Protein AF-A0A7W1HXE4-F1 (afdb_monomer)

Solvent-accessible surface area (backbone atoms only — not comparable to full-atom values): 10490 Å² total; per-residue (Å²): 94,75,49,77,47,77,56,90,95,44,79,45,78,46,56,68,75,69,67,84,84,85,70,57,77,72,39,60,90,60,79,52,57,58,53,88,78,57,84,74,42,41,66,43,62,37,73,57,96,91,46,43,24,32,53,94,77,74,22,96,47,74,45,61,49,72,50,70,50,63,86,28,36,41,71,72,86,81,36,70,28,79,82,44,94,56,91,50,49,48,79,77,71,61,82,68,95,75,77,95,81,85,89,75,78,72,79,64,44,46,43,69,79,51,89,80,84,65,100,61,90,77,54,63,81,38,75,37,84,50,71,69,50,51,52,54,39,54,54,45,68,80,49,75,88,71,82,81,78,75,80,79,83,77,77,86,132

Radius of gyration: 22.93 Å; Cα contacts (8 Å, |Δi|>4): 165; chains: 1; bounding box: 53×56×61 Å

Sequence (157 aa):
MIFSVQIKNKTYKIDCDNPIDISIPLNFYGAQPNAYDVEKATSKPCEVESLIGDTRRGGSCNFEQITFIPHCNGTHTESVGHITNERISVHNCLKDPFIFSTLITVEPETANETNETYAISSSENDKVITRKTIEKALQNLENPKSKIQNPKSDGLI

Secondary structure (DSSP, 8-state):
-EEEEEETTEEEEEESSS----PPP--TTS----GGG-PPPEEEE-EETTEES-GGGT-SS--EEEE--HHHHSS----GGGTSSS---HHHH---S---------PPEEGGG-----SSPPPTT-EE--HHHHHHHHHHHH-TTS---PPP-----

Mean predicted aligned error: 8.23 Å

pLDDT: mean 88.56, std 15.7, range [34.06, 97.62]

Foldseek 3Di:
DWDWDDDPPDIDIDDPVDDDDPWDDQDQPDDFFFDPPDDHKHWAFDDDDPATQDVVVVHPHHDTDIDDDQVTTIDHDDDCCVVDPDNDDPVNVDPDPDDDDDDFDFDFDFPCVDPDDDPDDDDRRDTDDDPVRVVVRVVCVVVVPDDDPDPDPPDDD

Structure (mmCIF, N/CA/C/O backbone):
data_AF-A0A7W1HXE4-F1
#
_entry.id   AF-A0A7W1HXE4-F1
#
loop_
_atom_site.group_PDB
_atom_site.id
_atom_site.type_symbol
_atom_site.label_atom_id
_atom_site.label_alt_id
_atom_site.label_comp_id
_atom_site.label_asym_id
_atom_site.label_entity_id
_atom_site.label_seq_id
_atom_site.pdbx_PDB_ins_code
_atom_site.Cartn_x
_atom_site.Cartn_y
_atom_site.Cartn_z
_atom_site.occupancy
_atom_site.B_iso_or_equiv
_atom_site.auth_seq_id
_atom_site.auth_comp_id
_atom_site.auth_asym_id
_atom_site.auth_atom_id
_atom_site.pdbx_PDB_model_num
ATOM 1 N N . MET A 1 1 ? -18.514 0.700 -15.916 1.00 87.25 1 MET A N 1
ATOM 2 C CA . MET A 1 1 ? -19.197 -0.542 -15.566 1.00 87.25 1 MET A CA 1
ATOM 3 C C . MET A 1 1 ? -19.635 -0.426 -14.120 1.00 87.25 1 MET A C 1
ATOM 5 O O . MET A 1 1 ? -18.802 -0.147 -13.267 1.00 87.25 1 MET A O 1
ATOM 9 N N . ILE A 1 2 ? -20.930 -0.593 -13.846 1.00 92.69 2 ILE A N 1
ATOM 10 C CA . ILE A 1 2 ? -21.474 -0.496 -12.485 1.00 92.69 2 ILE A CA 1
ATOM 11 C C . ILE A 1 2 ? -21.917 -1.884 -12.035 1.00 92.69 2 ILE A C 1
ATOM 13 O O . ILE A 1 2 ? -22.723 -2.522 -12.714 1.00 92.69 2 ILE A O 1
ATOM 17 N N . PHE A 1 3 ? -21.442 -2.323 -10.872 1.00 91.81 3 PHE A N 1
ATOM 18 C CA . PHE A 1 3 ? -21.881 -3.565 -10.235 1.00 91.81 3 PHE A CA 1
ATOM 19 C C . PHE A 1 3 ? -22.704 -3.278 -8.987 1.00 91.81 3 PHE A C 1
ATOM 21 O O . PHE A 1 3 ? -22.558 -2.236 -8.351 1.00 91.81 3 PHE A O 1
ATOM 28 N N . SER A 1 4 ? -23.577 -4.216 -8.626 1.00 93.56 4 SER A N 1
ATOM 29 C CA . SER A 1 4 ? -24.279 -4.195 -7.344 1.00 93.56 4 SER A CA 1
ATOM 30 C C . SER A 1 4 ? -23.840 -5.388 -6.510 1.00 93.56 4 SER A C 1
ATOM 32 O O . SER A 1 4 ? -23.875 -6.517 -6.990 1.00 93.56 4 SER A O 1
ATOM 34 N N . VAL A 1 5 ? -23.448 -5.136 -5.266 1.00 91.75 5 VAL A N 1
ATOM 35 C CA . VAL A 1 5 ? -23.123 -6.172 -4.285 1.00 91.75 5 VAL A CA 1
ATOM 36 C C . VAL A 1 5 ? -24.097 -6.076 -3.120 1.00 91.75 5 VAL A C 1
ATOM 38 O O . VAL A 1 5 ? -24.380 -4.988 -2.612 1.00 91.75 5 VAL A O 1
ATOM 41 N N . GLN A 1 6 ? -24.637 -7.215 -2.704 1.00 92.94 6 GLN A N 1
ATOM 42 C CA . GLN A 1 6 ? -25.480 -7.295 -1.522 1.00 92.94 6 GLN A CA 1
ATOM 43 C C . GLN A 1 6 ? -24.639 -7.763 -0.341 1.00 92.94 6 GLN A C 1
ATOM 45 O O . GLN A 1 6 ? -24.017 -8.820 -0.388 1.00 92.94 6 GLN A O 1
ATOM 50 N N . ILE A 1 7 ? -24.634 -6.971 0.726 1.00 88.38 7 ILE A N 1
ATOM 51 C CA . ILE A 1 7 ? -23.938 -7.298 1.967 1.00 88.38 7 ILE A CA 1
ATOM 52 C C . ILE A 1 7 ? -24.949 -7.154 3.093 1.00 88.38 7 ILE A C 1
ATOM 54 O O . ILE A 1 7 ? -25.488 -6.068 3.337 1.00 88.38 7 ILE A O 1
ATOM 58 N N . LYS A 1 8 ? -25.236 -8.272 3.768 1.00 87.94 8 LYS A N 1
ATOM 59 C CA . LYS A 1 8 ? -26.360 -8.388 4.708 1.00 87.94 8 LYS A CA 1
ATOM 60 C C . LYS A 1 8 ? -27.658 -7.911 4.025 1.00 87.94 8 LYS A C 1
ATOM 62 O O . LYS A 1 8 ? -28.012 -8.388 2.949 1.00 87.94 8 LYS A O 1
ATOM 67 N N . ASN A 1 9 ? -28.333 -6.923 4.611 1.00 91.12 9 ASN A N 1
ATOM 68 C CA . ASN A 1 9 ? -29.616 -6.405 4.132 1.00 91.12 9 ASN A CA 1
ATOM 69 C C . ASN A 1 9 ? -29.469 -5.116 3.306 1.00 91.12 9 ASN A C 1
ATOM 71 O O . ASN A 1 9 ? -30.454 -4.410 3.095 1.00 91.12 9 ASN A O 1
ATOM 75 N N . LYS A 1 10 ? -28.251 -4.771 2.864 1.00 89.75 10 LYS A N 1
ATOM 76 C CA . LYS A 1 10 ? -27.979 -3.547 2.104 1.00 89.75 10 LYS A CA 1
ATOM 77 C C . LYS A 1 10 ? -27.351 -3.870 0.753 1.00 89.75 10 LYS A C 1
ATOM 79 O O . LYS A 1 10 ? -26.473 -4.721 0.646 1.00 89.75 10 LYS A O 1
ATOM 84 N N . THR A 1 11 ? -27.816 -3.166 -0.274 1.00 94.00 11 THR A N 1
ATOM 85 C CA . THR A 1 11 ? -27.237 -3.216 -1.620 1.00 94.00 11 THR A CA 1
ATOM 86 C C . THR A 1 11 ? -26.316 -2.019 -1.809 1.00 94.00 11 THR A C 1
ATOM 88 O O . THR A 1 11 ? -26.717 -0.880 -1.563 1.00 94.00 11 THR A O 1
ATOM 91 N N . TYR A 1 12 ? -25.093 -2.281 -2.252 1.00 91.38 12 TYR A N 1
ATOM 92 C CA . TYR A 1 12 ? -24.081 -1.284 -2.573 1.00 91.38 12 TYR A CA 1
ATOM 93 C C . TYR A 1 12 ? -23.858 -1.282 -4.079 1.00 91.38 12 TYR A C 1
ATOM 95 O O . TYR A 1 12 ? -23.758 -2.346 -4.687 1.00 91.38 12 TYR A O 1
ATOM 103 N N . LYS A 1 13 ? -23.778 -0.093 -4.674 1.00 93.12 13 LYS A N 1
ATOM 104 C CA . LYS A 1 13 ? -23.396 0.079 -6.076 1.00 93.12 13 LYS A CA 1
ATOM 105 C C . LYS A 1 13 ? -21.938 0.508 -6.137 1.00 93.12 13 LYS A C 1
ATOM 107 O O . LYS A 1 13 ? -21.546 1.411 -5.405 1.00 93.12 13 LYS A O 1
ATOM 112 N N . ILE A 1 14 ? -21.171 -0.142 -6.998 1.00 91.56 14 ILE A N 1
ATOM 113 C CA . ILE A 1 14 ? -19.750 0.119 -7.213 1.00 91.56 14 ILE A CA 1
ATOM 114 C C . ILE A 1 14 ? -19.605 0.615 -8.646 1.00 91.56 14 ILE A C 1
ATOM 116 O O . ILE A 1 14 ? -19.983 -0.100 -9.575 1.00 91.56 14 ILE A O 1
ATOM 120 N N . ASP A 1 15 ? -19.093 1.832 -8.810 1.00 93.00 15 ASP A N 1
ATOM 121 C CA . ASP A 1 15 ? -18.737 2.388 -10.113 1.00 93.00 15 ASP A CA 1
ATOM 122 C C . ASP A 1 15 ? -17.256 2.113 -10.394 1.00 93.00 15 ASP A C 1
ATOM 124 O O . ASP A 1 15 ? -16.376 2.684 -9.752 1.00 93.00 15 ASP A O 1
ATOM 128 N N . CYS A 1 16 ? -16.985 1.209 -11.334 1.00 90.12 16 CYS A N 1
ATOM 129 C CA . CYS A 1 16 ? -15.624 0.878 -11.747 1.00 90.12 16 CYS A CA 1
ATOM 130 C C . CYS A 1 16 ? -15.078 1.817 -12.832 1.00 90.12 16 CYS A C 1
ATOM 132 O O . CYS A 1 16 ? -13.898 1.702 -13.152 1.00 90.12 16 CYS A O 1
ATOM 134 N N . ASP A 1 17 ? -15.892 2.716 -13.402 1.00 94.44 17 ASP A N 1
ATOM 135 C CA . ASP A 1 17 ? -15.400 3.715 -14.367 1.00 94.44 17 ASP A CA 1
ATOM 136 C C . ASP A 1 17 ? -14.741 4.904 -13.663 1.00 94.44 17 ASP A C 1
ATOM 138 O O . ASP A 1 17 ? -13.885 5.563 -14.246 1.00 94.44 17 ASP A O 1
ATOM 142 N N . ASN A 1 18 ? -15.118 5.165 -12.407 1.00 93.69 18 ASN A N 1
ATOM 143 C CA . ASN A 1 18 ? -14.620 6.291 -11.618 1.00 93.69 18 ASN A CA 1
ATOM 144 C C . ASN A 1 18 ? -14.080 5.835 -10.246 1.00 93.69 18 ASN A C 1
ATOM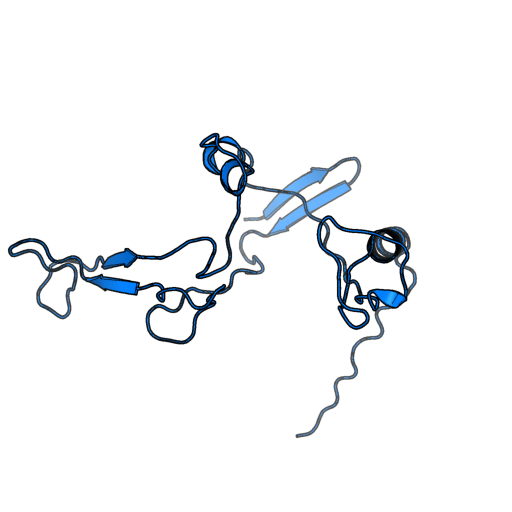 146 O O . ASN A 1 18 ? -14.613 6.247 -9.210 1.00 93.69 18 ASN A O 1
ATOM 150 N N . PRO A 1 19 ? -13.054 4.961 -10.196 1.00 93.06 19 PRO A N 1
ATOM 151 C CA . PRO A 1 19 ? -12.466 4.544 -8.931 1.00 93.06 19 PRO A CA 1
ATOM 152 C C . PRO A 1 19 ? -11.695 5.696 -8.272 1.00 93.06 19 PRO A C 1
ATOM 154 O O . PRO A 1 19 ? -11.129 6.556 -8.946 1.00 93.06 19 PRO A O 1
ATOM 157 N N . ILE A 1 20 ? -11.623 5.675 -6.941 1.00 94.00 20 ILE A N 1
ATOM 158 C CA . ILE A 1 20 ? -10.696 6.527 -6.191 1.00 94.00 20 ILE A CA 1
ATOM 159 C C . ILE A 1 20 ? -9.385 5.757 -6.050 1.00 94.00 20 ILE A C 1
ATOM 161 O O . ILE A 1 20 ? -9.341 4.733 -5.368 1.00 94.00 20 ILE A O 1
ATOM 165 N N . ASP A 1 21 ? -8.329 6.250 -6.693 1.00 94.38 21 ASP A N 1
ATOM 166 C CA . ASP A 1 21 ? -6.984 5.711 -6.520 1.00 94.38 21 ASP A CA 1
ATOM 167 C C . ASP A 1 21 ? -6.413 6.159 -5.168 1.00 94.38 21 ASP A C 1
ATOM 169 O O . ASP A 1 21 ? -6.340 7.352 -4.869 1.00 94.38 21 ASP A O 1
ATOM 173 N N . ILE A 1 22 ? -6.043 5.184 -4.340 1.00 94.88 22 ILE A N 1
ATOM 174 C CA . ILE A 1 22 ? -5.417 5.388 -3.025 1.00 94.88 22 ILE A CA 1
ATOM 175 C C . ILE A 1 22 ? -3.956 4.922 -3.002 1.00 94.88 22 ILE A C 1
ATOM 177 O O . ILE A 1 22 ? -3.344 4.846 -1.934 1.00 94.88 22 ILE A O 1
ATOM 181 N N . SER A 1 23 ? -3.401 4.556 -4.157 1.00 95.00 23 SER A N 1
ATOM 182 C CA . SER A 1 23 ? -2.010 4.141 -4.275 1.00 95.00 23 SER A CA 1
ATOM 183 C C . SER A 1 23 ? -1.073 5.347 -4.338 1.00 95.00 23 SER A C 1
ATOM 185 O O . SER A 1 23 ? -1.400 6.400 -4.885 1.00 95.00 23 SER A O 1
ATOM 187 N N . ILE A 1 24 ? 0.123 5.195 -3.769 1.00 93.38 24 ILE A N 1
ATOM 188 C CA . ILE A 1 24 ? 1.212 6.149 -3.976 1.00 93.38 24 ILE A CA 1
ATOM 189 C C . ILE A 1 24 ? 1.995 5.681 -5.210 1.00 93.38 24 ILE A C 1
ATOM 191 O O . ILE A 1 24 ? 2.558 4.581 -5.172 1.00 93.38 24 ILE A O 1
ATOM 195 N N . PRO A 1 25 ? 2.061 6.474 -6.297 1.00 92.06 25 PRO A N 1
ATOM 196 C CA . PRO A 1 25 ? 2.740 6.057 -7.516 1.00 92.06 25 PRO A CA 1
ATOM 197 C C . PRO A 1 25 ? 4.250 5.930 -7.294 1.00 92.06 25 PRO A C 1
ATOM 199 O O . PRO A 1 25 ? 4.891 6.794 -6.689 1.00 92.06 25 PRO A O 1
ATOM 202 N N . LEU A 1 26 ? 4.837 4.863 -7.838 1.00 93.12 26 LEU A N 1
ATOM 203 C CA . LEU A 1 26 ? 6.275 4.632 -7.772 1.00 93.12 26 LEU A CA 1
ATOM 204 C C . LEU A 1 26 ? 7.001 5.456 -8.841 1.00 93.12 26 LEU A C 1
ATOM 206 O O . LEU A 1 26 ? 7.027 5.094 -10.016 1.00 93.12 26 LEU A O 1
ATOM 210 N N . ASN A 1 27 ? 7.604 6.573 -8.436 1.00 94.75 27 ASN A N 1
ATOM 211 C CA . ASN A 1 27 ? 8.380 7.423 -9.336 1.00 94.75 27 ASN A CA 1
ATOM 212 C C . ASN A 1 27 ? 9.867 7.024 -9.347 1.00 94.75 27 ASN A C 1
ATOM 214 O O . ASN A 1 27 ? 10.662 7.492 -8.528 1.00 94.75 27 ASN A O 1
ATOM 218 N N . PHE A 1 28 ? 10.254 6.197 -10.321 1.00 95.44 28 PHE A N 1
ATOM 219 C CA . PHE A 1 28 ? 11.633 5.718 -10.493 1.00 95.44 28 PHE A CA 1
ATOM 220 C C . PHE A 1 28 ? 12.665 6.827 -10.763 1.00 95.44 28 PHE A C 1
ATOM 222 O O . PHE A 1 28 ? 13.855 6.618 -10.535 1.00 95.44 28 PHE A O 1
ATOM 229 N N . TYR A 1 29 ? 12.229 8.007 -11.218 1.00 93.38 29 TYR A N 1
ATOM 230 C CA . TYR A 1 29 ? 13.105 9.124 -11.594 1.00 93.38 29 TYR A CA 1
ATOM 231 C C . TYR A 1 29 ? 12.998 10.324 -10.646 1.00 93.38 29 TYR A C 1
ATOM 233 O O . TYR A 1 29 ? 13.527 11.395 -10.939 1.00 93.38 29 TYR A O 1
ATOM 241 N N . GLY A 1 30 ? 12.316 10.170 -9.509 1.00 93.69 30 GLY A N 1
ATOM 242 C CA . GLY A 1 30 ? 12.072 11.270 -8.585 1.00 93.69 30 GLY A CA 1
ATOM 243 C C . GLY A 1 30 ? 11.970 10.840 -7.128 1.00 93.69 30 GLY A C 1
ATOM 244 O O . GLY A 1 30 ? 12.620 9.894 -6.673 1.00 93.69 30 GLY A O 1
ATOM 245 N N . ALA A 1 31 ? 11.183 11.606 -6.374 1.00 93.75 31 ALA A N 1
ATOM 246 C CA . ALA A 1 31 ? 10.840 11.264 -5.003 1.00 93.75 31 ALA A CA 1
ATOM 247 C C . ALA A 1 31 ? 9.899 10.054 -4.996 1.00 93.75 31 ALA A C 1
ATOM 249 O O . ALA A 1 31 ? 8.935 10.007 -5.756 1.00 93.75 31 ALA A O 1
ATOM 250 N N . GLN A 1 32 ? 10.187 9.096 -4.125 1.00 94.56 32 GLN A N 1
ATOM 251 C CA . GLN A 1 32 ? 9.406 7.879 -3.938 1.00 94.56 32 GLN A CA 1
ATOM 252 C C . GLN A 1 32 ? 9.387 7.530 -2.445 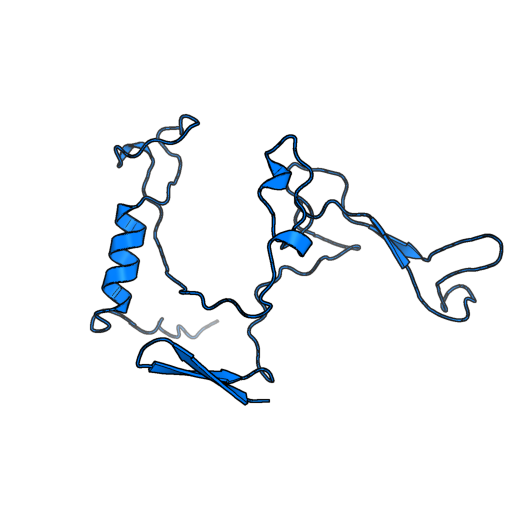1.00 94.56 32 GLN A C 1
ATOM 254 O O . GLN A 1 32 ? 10.337 7.902 -1.743 1.00 94.56 32 GLN A O 1
ATOM 259 N N . PRO A 1 33 ? 8.345 6.835 -1.953 1.00 93.94 33 PRO A N 1
ATOM 260 C CA . PRO A 1 33 ? 8.357 6.275 -0.610 1.00 93.94 33 PRO A CA 1
ATOM 261 C C . PRO A 1 33 ? 9.599 5.417 -0.398 1.00 93.94 33 PRO A C 1
ATOM 263 O O . PRO A 1 33 ? 1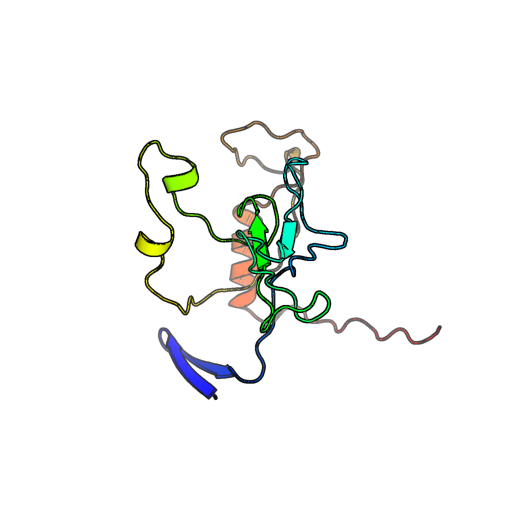0.042 4.697 -1.296 1.00 93.94 33 PRO A O 1
ATOM 266 N N . ASN A 1 34 ? 10.181 5.529 0.786 1.00 94.12 34 ASN A N 1
ATOM 267 C CA . ASN A 1 34 ? 11.317 4.718 1.169 1.00 94.12 34 ASN A CA 1
ATOM 268 C C . ASN A 1 34 ? 11.274 4.486 2.675 1.00 94.12 34 ASN A C 1
ATOM 270 O O . ASN A 1 34 ? 11.682 5.340 3.460 1.00 94.12 34 ASN A O 1
ATOM 274 N N . ALA A 1 35 ? 10.727 3.342 3.074 1.00 93.25 35 ALA A N 1
ATOM 275 C CA . ALA A 1 35 ? 10.863 2.892 4.447 1.00 93.25 35 ALA A CA 1
ATOM 276 C C . ALA A 1 35 ? 12.298 2.399 4.685 1.00 93.25 35 ALA A C 1
ATOM 278 O O . ALA A 1 35 ? 12.831 1.622 3.893 1.00 93.25 35 ALA A O 1
ATOM 279 N N . TYR A 1 36 ? 12.880 2.809 5.814 1.00 93.62 36 TYR A N 1
ATOM 280 C CA . TYR A 1 36 ? 14.206 2.384 6.283 1.00 93.62 36 TYR A CA 1
ATOM 281 C C . TYR A 1 36 ? 15.398 2.836 5.428 1.00 93.62 36 TYR A C 1
ATOM 283 O O . TYR A 1 36 ? 16.473 2.254 5.554 1.00 93.62 36 TYR A O 1
ATOM 291 N N . ASP A 1 37 ? 15.223 3.854 4.579 1.00 94.19 37 ASP A N 1
ATOM 292 C CA . ASP A 1 37 ? 16.297 4.427 3.754 1.00 94.19 37 ASP A CA 1
ATOM 293 C C . ASP A 1 37 ? 17.072 3.372 2.933 1.00 94.19 37 ASP A C 1
ATOM 295 O O . ASP A 1 37 ? 18.290 3.451 2.758 1.00 94.19 37 ASP A O 1
ATOM 299 N N . VAL A 1 38 ? 16.359 2.365 2.416 1.00 95.00 38 VAL A N 1
ATOM 300 C CA . VAL A 1 38 ? 16.931 1.319 1.553 1.00 95.00 38 VAL A CA 1
ATOM 301 C C . VAL A 1 38 ? 17.299 1.872 0.172 1.00 95.00 38 VAL A C 1
ATOM 303 O O . VAL A 1 38 ? 17.033 3.032 -0.157 1.00 95.00 38 VAL A O 1
ATOM 306 N N . GLU A 1 39 ? 17.882 1.039 -0.693 1.00 94.75 39 GLU A N 1
ATOM 307 C CA . GLU A 1 39 ? 18.068 1.423 -2.092 1.00 94.75 39 GLU A CA 1
ATOM 308 C C . GLU A 1 39 ? 16.729 1.801 -2.747 1.00 94.75 39 GLU A C 1
ATOM 310 O O . GLU A 1 39 ? 15.695 1.152 -2.564 1.00 94.75 39 GLU A O 1
ATOM 315 N N . LYS A 1 40 ? 16.747 2.890 -3.521 1.00 95.75 40 LYS A N 1
ATOM 316 C CA . LYS A 1 40 ? 15.572 3.350 -4.264 1.00 95.75 40 LYS A CA 1
ATOM 317 C C . LYS A 1 40 ? 15.159 2.309 -5.299 1.00 95.75 40 LYS A C 1
ATOM 319 O O . LYS A 1 40 ? 16.015 1.691 -5.932 1.00 95.75 40 LYS A O 1
ATOM 324 N N . ALA A 1 41 ? 13.858 2.200 -5.550 1.00 97.00 41 ALA A N 1
ATOM 325 C CA . ALA A 1 41 ? 13.378 1.454 -6.697 1.00 97.00 41 ALA A CA 1
ATOM 326 C C . ALA A 1 41 ? 13.939 2.058 -7.987 1.00 97.00 41 ALA A C 1
ATOM 328 O O . ALA A 1 41 ? 13.984 3.284 -8.147 1.00 97.00 41 ALA A O 1
ATOM 329 N N . THR A 1 42 ? 14.331 1.192 -8.916 1.00 97.00 42 THR A N 1
ATOM 330 C CA . THR A 1 42 ? 14.910 1.580 -10.204 1.00 97.00 42 THR A CA 1
ATOM 331 C C . THR A 1 42 ? 14.157 0.944 -11.357 1.00 97.00 42 THR A C 1
ATOM 333 O O . THR A 1 42 ? 13.629 -0.160 -11.230 1.00 97.00 42 THR A O 1
ATOM 336 N N . SER A 1 43 ? 14.157 1.649 -12.486 1.00 96.94 43 SER A N 1
ATOM 337 C CA . SER A 1 43 ? 13.709 1.137 -13.773 1.00 96.94 43 SER A CA 1
ATOM 338 C C . SER A 1 43 ? 14.752 1.493 -14.826 1.00 96.94 43 SER A C 1
ATOM 340 O O . SER A 1 43 ? 15.181 2.649 -14.919 1.00 96.94 43 SER A O 1
ATOM 342 N N . LYS A 1 44 ? 15.238 0.488 -15.553 1.00 96.44 44 LYS A N 1
ATOM 343 C CA . LYS A 1 44 ? 16.285 0.638 -16.574 1.00 96.44 44 LYS A CA 1
ATOM 344 C C . LYS A 1 44 ? 15.918 -0.178 -17.807 1.00 96.44 44 LYS A C 1
ATOM 346 O O . LYS A 1 44 ? 15.434 -1.293 -17.626 1.00 96.44 44 LYS A O 1
ATOM 351 N N . PRO A 1 45 ? 16.186 0.302 -19.033 1.00 97.00 45 PRO A N 1
ATOM 352 C CA . PRO A 1 45 ? 16.024 -0.510 -20.233 1.00 97.00 45 PRO A CA 1
ATOM 353 C C . PRO A 1 45 ? 16.687 -1.877 -20.082 1.00 97.00 45 PRO A C 1
ATOM 355 O O . PRO A 1 45 ? 17.806 -1.974 -19.577 1.00 97.00 45 PRO A O 1
ATOM 358 N N . CYS A 1 46 ? 15.993 -2.932 -20.499 1.00 96.69 46 CYS A N 1
ATOM 359 C CA . CYS A 1 46 ? 16.590 -4.260 -20.529 1.00 96.69 46 CYS A CA 1
ATOM 360 C C . CYS A 1 46 ? 17.664 -4.307 -21.626 1.00 96.69 46 CYS A C 1
ATOM 362 O O . CYS A 1 46 ? 17.400 -3.938 -22.771 1.00 96.69 46 CYS A O 1
ATOM 364 N N . GLU A 1 47 ? 18.870 -4.750 -21.277 1.00 95.19 47 GLU A N 1
ATOM 365 C CA . GLU A 1 47 ? 20.002 -4.861 -22.200 1.00 95.19 47 GLU A CA 1
ATOM 366 C C . GLU A 1 47 ? 20.568 -6.280 -22.125 1.00 95.19 47 GLU A C 1
ATOM 368 O O . GLU A 1 47 ? 21.061 -6.706 -21.079 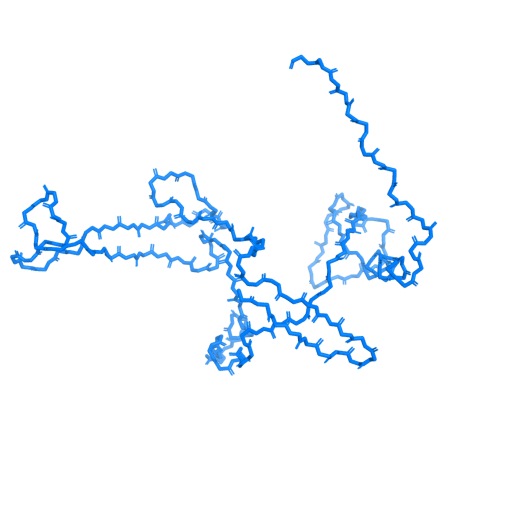1.00 95.19 47 GLU A O 1
ATOM 373 N N . VAL A 1 48 ? 20.463 -7.027 -23.226 1.00 92.81 48 VAL A N 1
ATOM 374 C CA . VAL A 1 48 ? 20.963 -8.405 -23.339 1.00 92.81 48 VAL A CA 1
ATOM 375 C C . VAL A 1 48 ? 21.622 -8.563 -24.703 1.00 92.81 48 VAL A C 1
ATOM 377 O O . VAL A 1 48 ? 20.948 -8.508 -25.726 1.00 92.81 48 VAL A O 1
ATOM 380 N N . GLU A 1 49 ? 22.938 -8.771 -24.725 1.00 91.81 49 GLU A N 1
ATOM 381 C CA . GLU A 1 49 ? 23.728 -8.867 -25.961 1.00 91.81 49 GLU A CA 1
ATOM 382 C C . GLU A 1 49 ? 23.481 -7.670 -26.903 1.00 91.81 49 GLU A C 1
ATOM 384 O O . GLU A 1 49 ? 23.823 -6.540 -26.564 1.00 91.81 49 GLU A O 1
ATOM 389 N N . SER A 1 50 ? 22.898 -7.899 -28.084 1.00 91.06 50 SER A N 1
ATOM 390 C CA . SER A 1 50 ? 22.553 -6.853 -29.055 1.00 91.06 50 SER A CA 1
ATOM 391 C C . SER A 1 50 ? 21.153 -6.265 -28.863 1.00 91.06 50 SER A C 1
ATOM 393 O O . SER A 1 50 ? 20.759 -5.364 -29.604 1.00 91.06 50 SER A O 1
ATOM 395 N N . LEU A 1 51 ? 20.364 -6.798 -27.932 1.00 93.56 51 LEU A N 1
ATOM 396 C CA . LEU A 1 51 ? 19.015 -6.332 -27.657 1.00 93.56 51 LEU A CA 1
ATOM 397 C C . LEU A 1 51 ? 19.055 -5.146 -26.685 1.00 93.56 51 LEU A C 1
ATOM 399 O O . LEU A 1 51 ? 19.652 -5.228 -25.612 1.00 93.56 51 LEU A O 1
ATOM 403 N N . ILE A 1 52 ? 18.359 -4.067 -27.053 1.00 96.62 52 ILE A N 1
ATOM 404 C CA . ILE A 1 52 ? 18.135 -2.888 -26.210 1.00 96.62 52 ILE A CA 1
ATOM 405 C C . ILE A 1 52 ? 16.628 -2.642 -26.133 1.00 96.62 52 ILE A C 1
ATOM 407 O O . ILE A 1 52 ? 15.994 -2.342 -27.145 1.00 96.62 52 ILE A O 1
ATOM 411 N N . GLY A 1 53 ? 16.053 -2.740 -24.937 1.00 97.44 53 GLY A N 1
ATOM 412 C CA . GLY A 1 53 ? 14.639 -2.479 -24.650 1.00 97.44 53 GLY A CA 1
ATOM 413 C C . GLY A 1 53 ? 14.284 -0.991 -24.594 1.00 97.44 53 GLY A C 1
ATOM 414 O O . GLY A 1 53 ? 13.580 -0.565 -23.682 1.00 97.44 53 GLY A O 1
ATOM 415 N N . ASP A 1 54 ? 14.801 -0.189 -25.527 1.00 97.62 54 ASP A N 1
ATOM 416 C CA . ASP A 1 54 ? 14.521 1.245 -25.622 1.00 97.62 54 ASP A CA 1
ATOM 417 C C . ASP A 1 54 ? 14.537 1.720 -27.082 1.00 97.62 54 ASP A C 1
ATOM 419 O O . ASP A 1 54 ? 15.584 1.772 -27.738 1.00 97.62 54 ASP A O 1
ATOM 423 N N . THR A 1 55 ? 13.377 2.133 -27.589 1.00 97.62 55 THR A N 1
ATOM 424 C CA . THR A 1 55 ? 13.207 2.629 -28.962 1.00 97.62 55 THR A CA 1
ATOM 425 C C . THR A 1 55 ? 13.996 3.904 -29.228 1.00 97.62 55 THR A C 1
ATOM 427 O O . THR A 1 55 ? 14.403 4.160 -30.359 1.00 97.62 55 THR A O 1
ATOM 430 N N . ARG A 1 56 ? 14.272 4.703 -28.192 1.00 96.69 56 ARG A N 1
ATOM 431 C CA . ARG A 1 56 ? 15.086 5.926 -28.297 1.00 96.69 56 ARG A CA 1
ATOM 432 C C . ARG A 1 56 ? 16.567 5.601 -28.508 1.00 96.69 56 ARG A C 1
ATOM 434 O O . ARG A 1 56 ? 17.327 6.469 -28.922 1.00 96.69 56 ARG A O 1
ATOM 441 N N . ARG A 1 57 ? 16.971 4.356 -28.236 1.00 95.88 57 ARG A N 1
ATOM 442 C CA . ARG A 1 57 ? 18.337 3.833 -28.395 1.00 95.88 57 ARG A CA 1
ATOM 443 C C . ARG A 1 57 ? 18.456 2.820 -29.542 1.00 95.88 57 ARG A C 1
ATOM 445 O O . ARG A 1 57 ? 19.463 2.127 -29.629 1.00 95.88 57 ARG A O 1
ATOM 452 N N . GLY A 1 58 ? 17.453 2.743 -30.422 1.00 93.81 58 GLY A N 1
ATOM 453 C CA . GLY A 1 58 ? 17.451 1.852 -31.590 1.00 93.81 58 GLY A CA 1
ATOM 454 C C . GLY A 1 58 ? 16.806 0.480 -31.365 1.00 93.81 58 GLY A C 1
ATOM 455 O O . GLY A 1 58 ? 16.843 -0.355 -32.265 1.00 93.81 58 GLY A O 1
ATOM 456 N N . GLY A 1 59 ? 16.200 0.241 -30.199 1.00 95.44 59 GLY A N 1
ATOM 457 C CA . GLY A 1 59 ? 15.394 -0.951 -29.940 1.00 95.44 59 GLY A CA 1
ATOM 458 C C . GLY A 1 59 ? 14.094 -0.987 -30.748 1.00 95.44 59 GLY A C 1
ATOM 459 O O . GLY A 1 59 ? 13.557 0.049 -31.138 1.00 95.44 59 GLY A O 1
ATOM 460 N N . SER A 1 60 ? 13.537 -2.180 -30.965 1.00 95.38 60 SER A N 1
ATOM 461 C CA . SER A 1 60 ? 12.239 -2.347 -31.640 1.00 95.38 60 SER A CA 1
ATOM 462 C C . SER A 1 60 ? 11.031 -2.128 -30.720 1.00 95.38 60 SER A C 1
ATOM 464 O O . SER A 1 60 ? 9.916 -1.955 -31.207 1.00 95.38 60 SER A O 1
ATOM 466 N N . CYS A 1 61 ? 11.224 -2.167 -29.398 1.00 96.50 61 CYS A N 1
ATOM 467 C CA . CYS A 1 61 ? 10.189 -1.937 -28.388 1.00 96.50 61 CYS A CA 1
ATOM 468 C C . CYS A 1 61 ? 10.797 -1.453 -27.058 1.00 96.50 61 CYS A C 1
ATOM 470 O O . CYS A 1 61 ? 12.003 -1.559 -26.844 1.00 96.50 61 CYS A O 1
ATOM 472 N N . ASN A 1 62 ? 9.951 -0.911 -26.176 1.00 97.50 62 ASN A N 1
ATOM 473 C CA . ASN A 1 62 ? 10.342 -0.423 -24.852 1.00 97.50 62 ASN A CA 1
ATOM 474 C C . ASN A 1 62 ? 9.985 -1.454 -23.786 1.00 97.50 62 ASN A C 1
ATOM 476 O O . ASN A 1 62 ? 8.823 -1.847 -23.682 1.00 97.50 62 ASN A O 1
ATOM 480 N N . PHE A 1 63 ? 10.965 -1.866 -22.992 1.00 96.62 63 PHE A N 1
ATOM 481 C CA . PHE A 1 63 ? 10.745 -2.686 -21.807 1.00 96.62 63 PHE A CA 1
ATOM 482 C C . PHE A 1 63 ? 11.929 -2.563 -20.856 1.00 96.62 63 PHE A C 1
ATOM 484 O O . PHE A 1 63 ? 13.094 -2.527 -21.259 1.00 96.62 63 PHE A O 1
ATOM 491 N N . GLU A 1 64 ? 11.610 -2.493 -19.572 1.00 96.44 64 GLU A N 1
ATOM 492 C CA . GLU A 1 64 ? 12.565 -2.149 -18.531 1.00 96.44 64 GLU A CA 1
ATOM 493 C C . GLU A 1 64 ? 12.663 -3.272 -17.499 1.00 96.44 64 GLU A C 1
ATOM 495 O O . GLU A 1 64 ? 11.691 -3.968 -17.204 1.00 96.44 64 GLU A O 1
ATOM 500 N N . GLN A 1 65 ? 13.856 -3.444 -16.943 1.00 96.38 65 GLN A N 1
ATOM 501 C CA . GLN A 1 65 ? 14.059 -4.178 -15.710 1.00 96.38 65 GLN A CA 1
ATOM 502 C C . GLN A 1 65 ? 13.727 -3.255 -14.539 1.00 96.38 65 GLN A C 1
ATOM 504 O O . GLN A 1 65 ? 14.351 -2.204 -14.372 1.00 96.38 65 GLN A O 1
ATOM 509 N N . ILE A 1 66 ? 12.774 -3.689 -13.715 1.00 96.62 66 ILE A N 1
ATOM 510 C CA . ILE A 1 66 ? 12.399 -3.015 -12.475 1.00 96.62 66 ILE A CA 1
ATOM 511 C C . ILE A 1 66 ? 13.014 -3.767 -11.293 1.00 96.62 66 ILE A C 1
ATOM 513 O O . ILE A 1 66 ? 12.836 -4.979 -11.161 1.00 96.62 66 ILE A O 1
ATOM 517 N N . THR A 1 67 ? 13.689 -3.036 -10.409 1.00 96.44 67 THR A N 1
ATOM 518 C CA . THR A 1 67 ? 14.219 -3.557 -9.140 1.00 96.44 67 THR A CA 1
ATOM 519 C C . THR A 1 67 ? 13.676 -2.713 -8.000 1.00 96.44 67 THR A C 1
ATOM 521 O O . THR A 1 67 ? 13.842 -1.494 -8.012 1.00 96.44 67 THR A O 1
ATOM 524 N N . PHE A 1 68 ? 13.031 -3.344 -7.020 1.00 96.50 68 PHE A N 1
ATOM 525 C CA . PHE A 1 68 ? 12.454 -2.676 -5.853 1.00 96.50 68 PHE A CA 1
ATOM 526 C C . PHE A 1 68 ? 12.232 -3.665 -4.704 1.00 96.50 68 PHE A C 1
ATOM 528 O O . PHE A 1 68 ? 12.180 -4.878 -4.913 1.00 96.50 68 PHE A O 1
ATOM 535 N N . ILE A 1 69 ? 12.072 -3.130 -3.497 1.00 96.00 69 ILE A N 1
ATOM 536 C CA . ILE A 1 69 ? 11.688 -3.853 -2.287 1.00 96.00 69 ILE A CA 1
ATOM 537 C C . ILE A 1 69 ? 10.221 -3.495 -2.001 1.00 96.00 69 ILE A C 1
ATOM 539 O O . ILE A 1 69 ? 9.954 -2.368 -1.576 1.00 96.00 69 ILE A O 1
ATOM 543 N N . PRO A 1 70 ? 9.253 -4.410 -2.221 1.00 93.50 70 PRO A N 1
ATOM 544 C CA . PRO A 1 70 ? 7.823 -4.092 -2.142 1.00 93.50 70 PRO A CA 1
ATOM 545 C C . PRO A 1 70 ? 7.389 -3.412 -0.841 1.00 93.50 70 PRO A C 1
ATOM 547 O O . PRO A 1 70 ? 6.654 -2.432 -0.887 1.00 93.50 70 PRO A O 1
ATOM 550 N N . HIS A 1 71 ? 7.899 -3.884 0.299 1.00 94.75 71 HIS A N 1
ATOM 551 C CA . HIS A 1 71 ? 7.613 -3.307 1.615 1.00 94.75 71 HIS A CA 1
ATOM 552 C C . HIS A 1 71 ? 8.113 -1.857 1.744 1.00 94.75 71 HIS A C 1
ATOM 554 O O . HIS A 1 71 ? 7.533 -1.043 2.459 1.00 94.75 71 HIS A O 1
ATOM 560 N N . CYS A 1 72 ? 9.216 -1.511 1.078 1.00 95.44 72 CYS A N 1
ATOM 561 C CA . CYS A 1 72 ? 9.895 -0.243 1.320 1.00 95.44 72 CYS A CA 1
ATOM 562 C C . CYS A 1 72 ? 9.534 0.850 0.319 1.00 95.44 72 CYS A C 1
ATOM 564 O O . CYS A 1 72 ? 9.547 2.021 0.691 1.00 95.44 72 CYS A O 1
ATOM 566 N N . ASN A 1 73 ? 9.250 0.501 -0.939 1.00 94.31 73 ASN A N 1
ATOM 567 C CA . ASN A 1 73 ? 9.215 1.492 -2.016 1.00 94.31 73 ASN A CA 1
ATOM 568 C C . ASN A 1 73 ? 7.814 2.012 -2.389 1.00 94.31 73 ASN A C 1
ATOM 570 O O . ASN A 1 73 ? 7.718 2.890 -3.238 1.00 94.31 73 ASN A O 1
ATOM 574 N N . GLY A 1 74 ? 6.719 1.541 -1.781 1.00 92.69 74 GLY A N 1
ATOM 575 C CA . GLY A 1 74 ? 5.385 2.049 -2.127 1.00 92.69 74 GLY A CA 1
ATOM 576 C C . GLY A 1 74 ? 4.223 1.399 -1.383 1.00 92.69 74 GLY A C 1
ATOM 577 O O . GLY A 1 74 ? 4.414 0.680 -0.402 1.00 92.69 74 GLY A O 1
ATOM 578 N N . THR A 1 75 ? 3.003 1.659 -1.862 1.00 95.06 75 THR A N 1
ATOM 579 C CA . THR A 1 75 ? 1.788 0.986 -1.381 1.00 95.06 75 THR A CA 1
ATOM 580 C C . THR A 1 75 ? 1.873 -0.508 -1.684 1.00 95.06 75 THR A C 1
ATOM 582 O O . THR A 1 75 ? 2.122 -0.900 -2.823 1.00 95.06 75 THR A O 1
ATOM 585 N N . HIS A 1 76 ? 1.656 -1.349 -0.677 1.00 94.69 76 HIS A N 1
ATOM 586 C CA . HIS A 1 76 ? 1.809 -2.794 -0.807 1.00 94.69 76 HIS A CA 1
ATOM 587 C C . HIS A 1 76 ? 0.828 -3.552 0.094 1.00 94.69 76 HIS A C 1
ATOM 589 O O . HIS A 1 76 ? 0.067 -2.976 0.869 1.00 94.69 76 HIS A O 1
ATOM 595 N N . THR A 1 77 ? 0.822 -4.874 -0.048 1.00 94.19 77 THR A N 1
ATOM 596 C CA . THR A 1 77 ? 0.081 -5.806 0.802 1.00 94.19 77 THR A CA 1
ATOM 597 C C . THR A 1 77 ? 1.039 -6.881 1.273 1.00 94.19 77 THR A C 1
ATOM 599 O O . THR A 1 77 ? 1.887 -7.347 0.510 1.00 94.19 77 THR A O 1
ATOM 602 N N . GLU A 1 78 ? 0.882 -7.291 2.522 1.00 94.94 78 GLU A N 1
ATOM 603 C CA . GLU A 1 78 ? 1.707 -8.311 3.147 1.00 94.94 78 GLU A CA 1
ATOM 604 C C . GLU A 1 78 ? 0.906 -9.575 3.426 1.00 94.94 78 GLU A C 1
ATOM 606 O O . GLU A 1 78 ? -0.324 -9.589 3.451 1.00 94.94 78 GLU A O 1
ATOM 611 N N . SER A 1 79 ? 1.633 -10.658 3.662 1.00 95.38 79 SER A N 1
ATOM 612 C CA . SER A 1 79 ? 1.078 -11.871 4.249 1.00 95.38 79 SER A CA 1
ATOM 613 C C . SER A 1 79 ? 1.850 -12.187 5.520 1.00 95.38 79 SER A C 1
ATOM 615 O O . SER A 1 79 ? 2.964 -11.700 5.706 1.00 95.38 79 SER A O 1
ATOM 617 N N . VAL A 1 80 ? 1.302 -13.064 6.361 1.00 95.69 80 VAL A N 1
ATOM 618 C CA . VAL A 1 80 ? 1.966 -13.505 7.599 1.00 95.69 80 VAL A CA 1
ATOM 619 C C . VAL A 1 80 ? 3.367 -14.090 7.355 1.00 95.69 80 VAL A C 1
ATOM 621 O O . VAL A 1 80 ? 4.225 -13.999 8.227 1.00 95.69 80 VAL A O 1
ATOM 624 N N . GLY A 1 81 ? 3.645 -14.571 6.135 1.00 96.31 81 GLY A N 1
ATOM 625 C CA . GLY A 1 81 ? 4.980 -14.987 5.702 1.00 96.31 81 GLY A CA 1
ATOM 626 C C . GLY A 1 81 ? 6.066 -13.913 5.841 1.00 96.31 81 GLY A C 1
ATOM 627 O O . GLY A 1 81 ? 7.244 -14.256 5.838 1.00 96.31 81 GLY A O 1
ATOM 628 N N . HIS A 1 82 ? 5.698 -12.634 5.991 1.00 94.75 82 HIS A N 1
ATOM 629 C CA . HIS A 1 82 ? 6.629 -11.540 6.276 1.00 94.75 82 HIS A CA 1
ATOM 630 C C . HIS A 1 82 ? 7.300 -11.669 7.656 1.00 94.75 82 HIS A C 1
ATOM 632 O O . HIS A 1 82 ? 8.458 -11.288 7.809 1.00 94.75 82 HIS A O 1
ATOM 638 N N . ILE A 1 83 ? 6.605 -12.252 8.638 1.00 95.19 83 ILE A N 1
ATOM 639 C CA . ILE A 1 83 ? 7.049 -12.325 10.041 1.00 95.19 83 ILE A CA 1
ATOM 640 C C . ILE A 1 83 ? 7.236 -13.763 10.552 1.00 95.19 83 ILE A C 1
ATOM 642 O O . ILE A 1 83 ? 7.517 -13.971 11.731 1.00 95.19 83 ILE A O 1
ATOM 646 N N . THR A 1 84 ? 7.086 -14.770 9.686 1.00 96.75 84 THR A N 1
ATOM 647 C CA . THR A 1 84 ? 7.238 -16.192 10.037 1.00 96.75 84 THR A CA 1
ATOM 648 C C . THR A 1 84 ? 8.390 -16.859 9.292 1.00 96.75 84 THR A C 1
ATOM 650 O O . THR A 1 84 ? 8.759 -16.455 8.193 1.00 96.75 84 THR A O 1
ATOM 653 N N . ASN A 1 85 ? 8.909 -17.961 9.845 1.00 97.00 85 ASN A N 1
ATOM 654 C CA . ASN A 1 85 ? 9.903 -18.795 9.156 1.00 97.00 85 ASN A CA 1
ATOM 655 C C . ASN A 1 85 ? 9.328 -19.498 7.911 1.00 97.00 85 ASN A C 1
ATOM 657 O O . ASN A 1 85 ? 10.058 -19.770 6.957 1.00 97.00 85 ASN A O 1
ATOM 661 N N . GLU A 1 86 ? 8.024 -19.789 7.906 1.00 96.81 86 GLU A N 1
ATOM 662 C CA . GLU A 1 86 ? 7.338 -20.391 6.764 1.00 96.81 86 GLU A CA 1
ATOM 663 C C . GLU A 1 86 ? 7.157 -19.384 5.619 1.00 96.81 86 GLU A C 1
ATOM 665 O O . GLU A 1 86 ? 6.785 -18.227 5.826 1.00 96.81 86 GLU A O 1
ATOM 670 N N . ARG A 1 87 ? 7.396 -19.835 4.381 1.00 95.12 87 ARG A N 1
ATOM 671 C CA . ARG A 1 87 ? 7.194 -19.034 3.165 1.00 95.12 87 ARG A CA 1
ATOM 672 C C . ARG A 1 87 ? 5.727 -19.066 2.744 1.00 95.12 87 ARG A C 1
ATOM 674 O O . ARG A 1 87 ? 5.333 -19.830 1.867 1.00 95.12 87 ARG A O 1
ATOM 681 N N . ILE A 1 88 ? 4.931 -18.205 3.365 1.00 96.75 88 ILE A N 1
ATOM 682 C CA . ILE A 1 88 ? 3.528 -17.983 3.009 1.00 96.75 88 ILE A CA 1
ATOM 683 C C . ILE A 1 88 ? 3.464 -16.767 2.080 1.00 96.75 88 ILE A C 1
ATOM 685 O O . ILE A 1 88 ? 4.047 -15.732 2.382 1.00 96.75 88 ILE A O 1
ATOM 689 N N . SER A 1 89 ? 2.821 -16.900 0.917 1.00 95.31 89 SER A N 1
ATOM 690 C CA . SER A 1 89 ? 2.768 -15.841 -0.098 1.00 95.31 89 SER A CA 1
ATOM 691 C C . SER A 1 89 ? 1.433 -15.097 -0.082 1.00 95.31 89 SER A C 1
ATOM 693 O O . SER A 1 89 ? 0.386 -15.683 0.195 1.00 95.31 89 SER A O 1
ATOM 695 N N . VAL A 1 90 ? 1.449 -13.823 -0.492 1.00 94.56 90 VAL A N 1
ATOM 696 C CA . VAL A 1 90 ? 0.224 -13.027 -0.701 1.00 94.56 90 VAL A CA 1
ATOM 697 C C . VAL A 1 90 ? -0.726 -13.728 -1.673 1.00 94.56 90 VAL A C 1
ATOM 699 O O . VAL A 1 90 ? -1.916 -13.802 -1.402 1.00 94.56 90 VAL A O 1
ATOM 702 N N . HIS A 1 91 ? -0.211 -14.333 -2.749 1.00 94.25 91 HIS A N 1
ATOM 703 C CA . HIS A 1 91 ? -1.012 -15.100 -3.712 1.00 94.25 91 HIS A CA 1
ATOM 704 C C . HIS A 1 91 ? -1.775 -16.277 -3.071 1.00 94.25 91 HIS A C 1
ATOM 706 O O . HIS A 1 91 ? -2.886 -16.627 -3.483 1.00 94.25 91 HIS A O 1
ATOM 712 N N . ASN A 1 92 ? -1.195 -16.905 -2.047 1.00 93.38 92 ASN A N 1
ATOM 713 C CA . ASN A 1 92 ? -1.848 -17.995 -1.333 1.00 93.38 92 ASN A CA 1
ATOM 714 C C . ASN A 1 92 ? -2.914 -17.493 -0.351 1.00 93.38 92 ASN A C 1
ATOM 716 O O . ASN A 1 92 ? -3.894 -18.202 -0.146 1.00 93.38 92 ASN A O 1
ATOM 720 N N . CYS A 1 93 ? -2.761 -16.289 0.202 1.00 93.69 93 CYS A N 1
ATOM 721 C CA . CYS A 1 93 ? -3.694 -15.714 1.175 1.00 93.69 93 CYS A CA 1
ATOM 722 C C . CYS A 1 93 ? -4.838 -14.915 0.531 1.00 93.69 93 CYS A C 1
ATOM 724 O O . CYS A 1 93 ? -5.991 -15.066 0.925 1.00 93.69 93 CYS A O 1
ATOM 726 N N . LEU A 1 94 ? -4.536 -14.066 -0.451 1.00 93.50 94 LEU A N 1
ATOM 727 C CA . LEU A 1 94 ? -5.492 -13.165 -1.087 1.00 93.50 94 LEU A CA 1
ATOM 728 C C . LEU A 1 94 ? -6.196 -13.883 -2.244 1.00 93.50 94 LEU A C 1
ATOM 730 O O . LEU A 1 94 ? -5.652 -13.990 -3.344 1.00 93.50 94 LEU A O 1
ATOM 734 N N . LYS A 1 95 ? -7.393 -14.414 -1.979 1.00 92.56 95 LYS A N 1
ATOM 735 C CA . LYS A 1 95 ? -8.215 -15.118 -2.982 1.00 92.56 95 LYS A CA 1
ATOM 736 C C . LYS A 1 95 ? -9.284 -14.242 -3.623 1.00 92.56 95 LYS A C 1
ATOM 738 O O . LYS A 1 95 ? -9.622 -14.467 -4.781 1.00 92.56 95 LYS A O 1
ATOM 743 N N . ASP A 1 96 ? -9.758 -13.234 -2.899 1.00 88.31 96 ASP A N 1
ATOM 744 C CA . ASP A 1 96 ? -10.811 -12.340 -3.361 1.00 88.31 96 ASP A CA 1
ATOM 745 C C . ASP A 1 96 ? -10.222 -11.004 -3.840 1.00 88.31 96 ASP A C 1
ATOM 747 O O . ASP A 1 96 ? -9.512 -10.342 -3.080 1.00 88.31 96 ASP A O 1
ATOM 751 N N . PRO A 1 97 ? -10.514 -10.566 -5.079 1.00 81.06 97 PRO A N 1
ATOM 752 C CA . PRO A 1 97 ? -10.013 -9.295 -5.603 1.00 81.06 97 PRO A CA 1
ATOM 753 C C . PRO A 1 97 ? -10.788 -8.079 -5.075 1.00 81.06 97 PRO A C 1
ATOM 755 O O . PRO A 1 97 ? -10.303 -6.955 -5.170 1.00 81.06 97 PRO A O 1
ATOM 758 N N . PHE A 1 98 ? -11.990 -8.288 -4.526 1.00 86.06 98 PHE A N 1
ATOM 759 C CA . PHE A 1 98 ? -12.825 -7.237 -3.952 1.00 86.06 98 PHE A CA 1
ATOM 760 C C . PHE A 1 98 ? -13.014 -7.479 -2.462 1.00 86.06 98 PHE A C 1
ATOM 762 O O . PHE A 1 98 ? -13.620 -8.468 -2.054 1.00 86.06 98 PHE A O 1
ATOM 769 N N . ILE A 1 99 ? -12.533 -6.536 -1.659 1.00 89.44 99 ILE A N 1
ATOM 770 C CA . ILE A 1 99 ? -12.668 -6.563 -0.207 1.00 89.44 99 ILE A CA 1
ATOM 771 C C . ILE A 1 99 ? -13.605 -5.431 0.191 1.00 89.44 99 ILE A C 1
ATOM 773 O O . ILE A 1 99 ? -13.386 -4.270 -0.158 1.00 89.44 99 ILE A O 1
ATOM 777 N N . PHE A 1 100 ? -14.667 -5.771 0.915 1.00 89.00 100 PHE A N 1
ATOM 778 C CA . PHE A 1 100 ? -15.525 -4.756 1.506 1.00 89.00 100 PHE A CA 1
ATOM 779 C C . PHE A 1 100 ? -14.832 -4.144 2.723 1.00 89.00 100 PHE A C 1
ATOM 781 O O . PHE A 1 100 ? -14.472 -4.859 3.657 1.00 89.00 100 PHE A O 1
ATOM 788 N N . SER A 1 101 ? -14.698 -2.821 2.718 1.00 90.62 101 SER A N 1
ATOM 789 C CA . SER A 1 101 ? -13.939 -2.083 3.725 1.00 90.62 101 SER A CA 1
ATOM 790 C C . SER A 1 101 ? -14.751 -0.917 4.278 1.00 90.62 101 SER A C 1
ATOM 792 O O . SER A 1 101 ? -15.570 -0.320 3.578 1.00 90.62 101 SER A O 1
ATOM 794 N N . THR A 1 102 ? -14.487 -0.568 5.535 1.00 91.56 102 THR A N 1
ATOM 795 C CA . THR A 1 102 ? -15.044 0.616 6.197 1.00 91.56 102 THR A CA 1
ATOM 796 C C . THR A 1 102 ? -13.932 1.638 6.392 1.00 91.56 102 THR A C 1
ATOM 798 O O . THR A 1 102 ? -12.901 1.314 6.975 1.00 91.56 102 THR A O 1
ATOM 801 N N . LEU A 1 103 ? -14.156 2.873 5.942 1.00 93.50 103 LEU A N 1
ATOM 802 C CA . LEU A 1 103 ? -13.262 3.997 6.208 1.00 93.50 103 LEU A CA 1
ATOM 803 C C . LEU A 1 103 ? -13.743 4.754 7.450 1.00 93.50 103 LEU A C 1
ATOM 805 O O . LEU A 1 103 ? -14.899 5.174 7.514 1.00 93.50 103 LEU A O 1
ATOM 809 N N . ILE A 1 104 ? -12.849 4.936 8.417 1.00 95.50 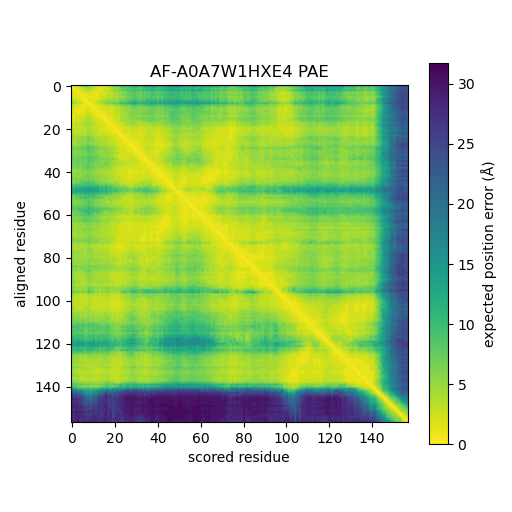104 ILE A N 1
ATOM 810 C CA . ILE A 1 104 ? -13.070 5.751 9.614 1.00 95.50 104 ILE A CA 1
ATOM 811 C C . ILE A 1 104 ? -11.981 6.813 9.728 1.00 95.50 104 ILE A C 1
ATOM 813 O O . ILE A 1 104 ? -10.845 6.595 9.315 1.00 95.50 104 ILE A O 1
ATOM 817 N N . THR A 1 105 ? -12.328 7.941 10.340 1.00 95.12 105 THR A N 1
ATOM 818 C CA . THR A 1 105 ? -11.365 8.952 10.782 1.00 95.12 105 THR A CA 1
ATOM 819 C C . THR A 1 105 ? -11.185 8.814 12.287 1.00 95.12 105 THR A C 1
ATOM 821 O O . THR A 1 105 ? -12.168 8.811 13.031 1.00 95.12 105 THR A O 1
ATOM 824 N N . VAL A 1 106 ? -9.937 8.700 12.730 1.00 95.94 106 VAL A N 1
ATOM 825 C CA . VAL A 1 106 ? -9.561 8.618 14.145 1.00 95.94 106 VAL A CA 1
ATOM 826 C C . VAL A 1 106 ? -8.494 9.666 14.436 1.00 95.94 106 VAL A C 1
ATOM 828 O O . VAL A 1 106 ? -7.563 9.830 13.655 1.00 95.94 106 VAL A O 1
ATOM 831 N N . GLU A 1 107 ? -8.641 10.366 15.557 1.00 95.00 107 GLU A N 1
ATOM 832 C CA . GLU A 1 107 ? -7.597 11.241 16.092 1.00 95.00 107 GLU A CA 1
ATOM 833 C C . GLU A 1 107 ? -6.733 10.417 17.058 1.00 95.00 107 GLU A C 1
ATOM 835 O O . GLU A 1 107 ? -7.291 9.845 18.003 1.00 95.00 107 GLU A O 1
ATOM 840 N N . PRO A 1 108 ? -5.410 10.304 16.837 1.00 95.44 108 PRO A N 1
ATOM 841 C CA . PRO A 1 108 ? -4.525 9.591 17.753 1.00 95.44 108 PRO A CA 1
ATOM 842 C C . PRO A 1 108 ? -4.479 10.236 19.148 1.00 95.44 108 PRO A C 1
ATOM 844 O O . PRO A 1 108 ? -4.375 11.458 19.280 1.00 95.44 108 PRO A O 1
ATOM 847 N N . GLU A 1 109 ? -4.493 9.407 20.189 1.00 94.69 109 GLU A N 1
ATOM 848 C CA . GLU A 1 109 ? -4.278 9.821 21.583 1.00 94.69 109 GLU A CA 1
ATOM 849 C C . GLU A 1 109 ? -2.770 9.778 21.904 1.00 94.69 109 GLU A C 1
ATOM 851 O O . GLU A 1 109 ? -1.979 9.165 21.180 1.00 94.69 109 GLU A O 1
ATOM 856 N N . THR A 1 110 ? -2.339 10.463 22.958 1.00 95.88 110 THR A N 1
ATOM 857 C CA . THR A 1 110 ? -0.955 10.377 23.447 1.00 95.88 110 THR A CA 1
ATOM 858 C C . THR A 1 110 ? -0.778 9.082 24.244 1.00 95.88 110 THR A C 1
ATOM 860 O O . THR A 1 110 ? -1.689 8.671 24.960 1.00 95.88 110 THR A O 1
ATOM 863 N N . ALA A 1 111 ? 0.369 8.412 24.136 1.00 93.94 111 ALA A N 1
ATOM 864 C CA . ALA A 1 111 ? 0.581 7.100 24.751 1.00 93.94 111 ALA A CA 1
ATOM 865 C C . ALA A 1 111 ? 0.383 7.099 26.279 1.00 93.94 111 ALA A C 1
ATOM 867 O O . ALA A 1 111 ? -0.122 6.125 26.829 1.00 93.94 111 ALA A O 1
ATOM 868 N N . ASN A 1 112 ? 0.711 8.197 26.964 1.00 93.69 112 ASN A N 1
ATOM 869 C CA . ASN A 1 112 ? 0.474 8.359 28.403 1.00 93.69 112 ASN A CA 1
ATOM 870 C C . ASN A 1 112 ? -1.004 8.601 28.797 1.00 93.69 112 ASN A C 1
ATOM 872 O O . ASN A 1 112 ? -1.327 8.586 29.984 1.00 93.69 112 ASN A O 1
ATOM 876 N N . GLU A 1 113 ? -1.907 8.812 27.834 1.00 93.44 113 GLU A N 1
ATOM 877 C CA . GLU A 1 113 ? -3.350 9.022 28.053 1.00 93.44 113 GLU A CA 1
ATOM 878 C C . GLU A 1 113 ? -4.153 7.709 28.001 1.00 93.44 113 GLU A C 1
ATOM 880 O O . GLU A 1 113 ? -5.373 7.712 28.195 1.00 93.44 113 GLU A O 1
ATOM 885 N N . THR A 1 114 ? -3.490 6.576 27.751 1.00 92.44 114 THR A N 1
ATOM 886 C CA . THR A 1 114 ? -4.108 5.250 27.657 1.00 92.44 114 THR A CA 1
ATOM 887 C C . THR A 1 114 ? -3.384 4.217 28.521 1.00 92.44 114 THR A C 1
ATOM 889 O O . THR A 1 114 ? -2.202 4.339 28.815 1.00 92.44 114 THR A O 1
ATOM 892 N N . ASN A 1 115 ? -4.116 3.174 28.919 1.00 92.06 115 ASN A N 1
ATOM 893 C CA . ASN A 1 115 ? -3.569 1.996 29.602 1.00 92.06 115 ASN A CA 1
ATOM 894 C C . ASN A 1 115 ? -3.419 0.792 28.650 1.00 92.06 115 ASN A C 1
ATOM 896 O O . ASN A 1 115 ? -3.154 -0.322 29.103 1.00 92.06 115 ASN A O 1
ATOM 900 N N . GLU A 1 116 ? -3.666 0.976 27.347 1.00 93.19 116 GLU A N 1
ATOM 901 C CA . GLU A 1 116 ? -3.439 -0.064 26.340 1.00 93.19 116 GLU A CA 1
ATOM 902 C C . GLU A 1 116 ? -1.935 -0.317 26.166 1.00 93.19 116 GLU A C 1
ATOM 904 O O . GLU A 1 116 ? -1.126 0.607 26.209 1.00 93.19 116 GLU A O 1
ATOM 909 N N . THR A 1 117 ? -1.555 -1.581 25.978 1.00 89.38 117 THR A N 1
ATOM 910 C CA . THR A 1 117 ? -0.155 -1.996 25.853 1.00 89.38 117 THR A CA 1
ATOM 911 C C . THR A 1 117 ? 0.099 -2.674 24.512 1.00 89.38 117 THR A C 1
ATOM 913 O O . THR A 1 117 ? -0.788 -3.290 23.920 1.00 89.38 117 THR A O 1
ATOM 916 N N . TYR A 1 118 ? 1.337 -2.568 24.036 1.00 88.12 118 TYR A N 1
ATOM 917 C CA . TYR A 1 118 ? 1.821 -3.232 22.831 1.00 88.12 118 TYR A CA 1
ATOM 918 C C . TYR A 1 118 ? 3.093 -4.025 23.152 1.00 88.12 118 TYR A C 1
ATOM 920 O O . TYR A 1 118 ? 3.672 -3.880 24.228 1.00 88.12 118 TYR A O 1
ATOM 928 N N . ALA A 1 119 ? 3.538 -4.880 22.228 1.00 89.12 119 ALA A N 1
ATOM 929 C CA . ALA A 1 119 ? 4.727 -5.714 22.426 1.00 89.12 119 ALA A CA 1
ATOM 930 C C . ALA A 1 119 ? 6.023 -4.901 22.633 1.00 89.12 119 ALA A C 1
ATOM 932 O O . ALA A 1 119 ? 6.994 -5.421 23.178 1.00 89.12 119 ALA A O 1
ATOM 933 N N . ILE A 1 120 ? 6.035 -3.636 22.204 1.00 87.62 120 ILE A N 1
ATOM 934 C CA . ILE A 1 120 ? 7.141 -2.692 22.375 1.00 87.62 120 ILE A CA 1
ATOM 935 C C . ILE A 1 120 ? 6.630 -1.511 23.202 1.00 87.62 120 ILE A C 1
ATOM 937 O O . ILE A 1 120 ? 5.512 -1.043 22.988 1.00 87.62 120 ILE A O 1
ATOM 941 N N . SER A 1 121 ? 7.448 -1.031 24.140 1.00 86.56 121 SER A N 1
ATOM 942 C CA . SER A 1 121 ? 7.143 0.168 24.922 1.00 86.56 121 SER A CA 1
ATOM 943 C C . SE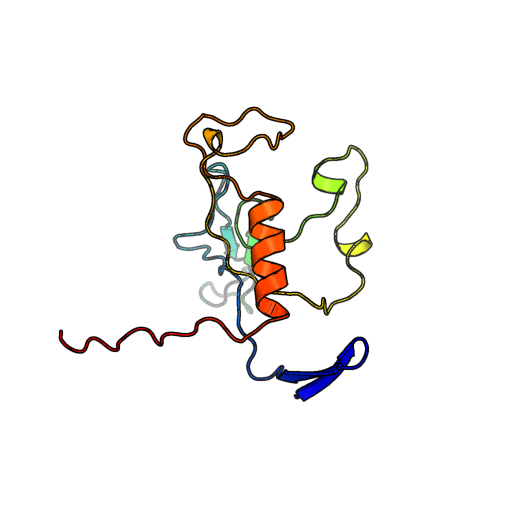R A 1 121 ? 7.160 1.413 24.037 1.00 86.56 121 SER A C 1
ATOM 945 O O . SER A 1 121 ? 8.156 1.672 23.361 1.00 86.56 121 SER A O 1
ATOM 947 N N . SER A 1 122 ? 6.093 2.200 24.092 1.00 87.38 122 SER A N 1
ATOM 948 C CA . SER A 1 122 ? 6.030 3.539 23.507 1.00 87.38 122 SER A CA 1
ATOM 949 C C . SER A 1 122 ? 6.660 4.580 24.433 1.00 87.38 122 SER A C 1
ATOM 951 O O . SER A 1 122 ? 6.626 4.441 25.659 1.00 87.38 122 SER A O 1
ATOM 953 N N . SER A 1 123 ? 7.192 5.651 23.854 1.00 92.44 123 SER A N 1
ATOM 954 C CA . SER A 1 123 ? 7.553 6.861 24.596 1.00 92.44 123 SER A CA 1
ATOM 955 C C . SER A 1 123 ? 6.292 7.605 25.031 1.00 92.44 123 SER A C 1
ATOM 957 O O . SER A 1 123 ? 5.253 7.506 24.383 1.00 92.44 123 SER A O 1
ATOM 959 N N . GLU A 1 124 ? 6.378 8.401 26.099 1.00 89.69 124 GLU A N 1
ATOM 960 C CA . GLU A 1 124 ? 5.205 9.082 26.672 1.00 89.69 124 GLU A CA 1
ATOM 961 C C . GLU A 1 124 ? 4.452 9.960 25.669 1.00 89.69 124 GLU A C 1
ATOM 963 O O . GLU A 1 124 ? 3.234 10.029 25.744 1.00 89.69 124 GLU A O 1
ATOM 968 N N . ASN A 1 125 ? 5.162 10.592 24.730 1.00 94.19 125 ASN A N 1
ATOM 969 C CA . ASN A 1 125 ? 4.593 11.512 23.741 1.00 94.19 125 ASN A CA 1
ATOM 970 C C . ASN A 1 125 ? 4.223 10.845 22.409 1.00 94.19 125 ASN A C 1
ATOM 972 O O . ASN A 1 125 ? 3.785 11.541 21.487 1.00 94.19 125 ASN A O 1
ATOM 976 N N . ASP A 1 126 ? 4.413 9.530 22.281 1.00 94.62 126 ASP A N 1
ATOM 977 C CA . ASP A 1 126 ? 4.058 8.827 21.053 1.00 94.62 126 ASP A CA 1
ATOM 978 C C . ASP A 1 126 ? 2.552 8.927 20.816 1.00 94.62 126 ASP A C 1
ATOM 980 O O . ASP A 1 126 ? 1.742 8.927 21.746 1.00 94.62 126 ASP A O 1
ATOM 984 N N . LYS A 1 127 ? 2.168 9.026 19.545 1.00 95.38 127 LYS A N 1
ATOM 985 C CA . LYS A 1 127 ? 0.766 9.034 19.142 1.00 95.38 127 LYS A CA 1
ATOM 986 C C . LYS A 1 127 ? 0.317 7.619 18.833 1.00 95.38 127 LYS A C 1
ATOM 988 O O . LYS A 1 127 ? 0.925 6.936 18.013 1.00 95.38 127 LYS A O 1
ATOM 993 N N . VAL A 1 128 ? -0.762 7.198 19.480 1.00 95.19 128 VAL A N 1
ATOM 994 C CA . VAL A 1 128 ? -1.300 5.843 19.380 1.00 95.19 128 VAL A CA 1
ATOM 995 C C . VAL A 1 128 ? -2.765 5.872 18.969 1.00 95.19 128 VAL A C 1
ATOM 997 O O . VAL A 1 128 ? -3.539 6.746 19.361 1.00 95.19 128 VAL A O 1
ATOM 1000 N N . ILE A 1 129 ? -3.153 4.892 18.159 1.00 95.62 129 ILE A N 1
ATOM 1001 C CA . ILE A 1 129 ? -4.555 4.626 17.844 1.00 95.62 129 ILE A CA 1
ATOM 1002 C C . ILE A 1 129 ? -5.012 3.516 18.785 1.00 95.62 129 ILE A C 1
ATOM 1004 O O . ILE A 1 129 ? -4.504 2.399 18.726 1.00 95.62 129 ILE A O 1
ATOM 1008 N N . THR A 1 130 ? -5.953 3.842 19.665 1.00 94.94 130 THR A N 1
ATOM 1009 C CA . THR A 1 130 ? -6.463 2.943 20.701 1.00 94.94 130 THR A CA 1
ATOM 1010 C C . THR A 1 130 ? -7.712 2.208 20.228 1.00 94.94 130 THR A C 1
ATOM 1012 O O . THR A 1 130 ? -8.461 2.682 19.363 1.00 94.94 130 THR A O 1
ATOM 1015 N N . ARG A 1 131 ? -8.004 1.055 20.833 1.00 95.25 131 ARG A N 1
ATOM 1016 C CA . ARG A 1 131 ? -9.269 0.343 20.599 1.00 95.25 131 ARG A CA 1
ATOM 1017 C C . ARG A 1 131 ? -10.466 1.259 20.854 1.00 95.25 131 ARG A C 1
ATOM 1019 O O . ARG A 1 131 ? -11.409 1.287 20.064 1.00 95.25 131 ARG A O 1
ATOM 1026 N N . LYS A 1 132 ? -10.406 2.036 21.937 1.00 94.19 132 LYS A N 1
ATOM 1027 C CA . LYS A 1 132 ? -11.442 3.000 22.331 1.00 94.19 132 LYS A CA 1
ATOM 1028 C C . LYS A 1 132 ? -11.744 4.023 21.228 1.00 94.19 132 LYS A C 1
ATOM 1030 O O . LYS A 1 132 ? -12.920 4.296 20.969 1.00 94.19 132 LYS A O 1
ATOM 1035 N N . THR A 1 133 ? -10.731 4.612 20.584 1.00 95.50 133 THR A N 1
ATOM 1036 C CA . THR A 1 133 ? -10.966 5.614 19.525 1.00 95.50 133 THR A CA 1
ATOM 1037 C C . THR A 1 133 ? -11.545 4.985 18.263 1.00 95.50 133 THR A C 1
ATOM 1039 O O . THR A 1 133 ? -12.459 5.566 17.671 1.00 95.50 133 THR A O 1
ATOM 1042 N N . ILE A 1 134 ? -11.109 3.773 17.907 1.00 96.19 134 ILE A N 1
ATOM 1043 C CA . ILE A 1 134 ? -11.677 2.998 16.796 1.00 96.19 134 ILE A CA 1
ATOM 1044 C C . ILE A 1 134 ? -13.152 2.663 17.060 1.00 96.19 134 ILE A C 1
ATOM 1046 O O . ILE A 1 134 ? -14.004 2.949 16.219 1.00 96.19 134 ILE A O 1
ATOM 1050 N N . GLU A 1 135 ? -13.484 2.104 18.229 1.00 95.31 135 GLU A N 1
ATOM 1051 C CA . GLU A 1 135 ? -14.864 1.739 18.584 1.00 95.31 135 GLU A CA 1
ATOM 1052 C C . GLU A 1 135 ? -15.795 2.959 18.562 1.00 95.31 135 GLU A C 1
ATOM 1054 O O . GLU A 1 135 ? -16.892 2.897 18.003 1.00 95.31 135 GLU A O 1
ATOM 1059 N N . LYS A 1 136 ? -15.339 4.101 19.091 1.00 93.88 136 LYS A N 1
ATOM 1060 C CA . LYS A 1 136 ? -16.087 5.364 19.039 1.00 93.88 136 LYS A CA 1
ATOM 1061 C C . LYS A 1 136 ? -16.323 5.836 17.601 1.00 93.88 136 LYS A C 1
ATOM 1063 O O . LYS A 1 136 ? -17.425 6.279 17.279 1.00 93.88 136 LYS A O 1
ATOM 1068 N N . ALA A 1 137 ? -15.311 5.758 16.736 1.00 95.19 137 ALA A N 1
ATOM 1069 C CA . ALA A 1 137 ? -15.447 6.142 15.333 1.00 95.19 137 ALA A CA 1
ATOM 1070 C C . ALA A 1 137 ? -16.444 5.237 14.590 1.00 95.19 137 ALA A C 1
ATOM 1072 O O . ALA A 1 137 ? -17.270 5.736 13.826 1.00 95.19 137 ALA A O 1
ATOM 1073 N N . LEU A 1 138 ? -16.435 3.932 14.874 1.00 94.50 138 LEU A N 1
ATOM 1074 C CA . LEU A 1 138 ? -17.383 2.972 14.304 1.00 94.50 138 LEU A CA 1
ATOM 1075 C C . LEU A 1 138 ? -18.825 3.215 14.781 1.00 94.50 138 LEU A C 1
ATOM 1077 O O . LEU A 1 138 ? -19.739 3.213 13.960 1.00 94.50 138 LEU A O 1
ATOM 1081 N N . GLN A 1 139 ? -19.045 3.506 16.067 1.00 93.31 139 GLN A N 1
ATOM 1082 C CA . GLN A 1 139 ? -20.383 3.823 16.599 1.00 93.31 139 GLN A CA 1
ATOM 1083 C C . GLN A 1 139 ? -21.002 5.071 15.947 1.00 93.31 139 GLN A C 1
ATOM 1085 O O . GLN A 1 139 ? -22.216 5.132 15.736 1.00 93.31 139 GLN A O 1
ATOM 1090 N N . ASN A 1 140 ? -20.180 6.061 15.588 1.00 87.31 140 ASN A N 1
ATOM 1091 C CA . ASN A 1 140 ? -20.650 7.261 14.892 1.00 87.31 140 ASN A CA 1
ATOM 1092 C C . ASN A 1 140 ? -21.152 6.960 13.468 1.00 87.31 140 ASN A C 1
ATOM 1094 O O . ASN A 1 140 ? -22.030 7.670 12.977 1.00 87.31 140 ASN A O 1
ATOM 1098 N N . LEU A 1 141 ? -20.650 5.905 12.814 1.00 84.19 141 LEU A N 1
ATOM 1099 C CA . LEU A 1 141 ? -21.144 5.482 11.498 1.00 84.19 141 LEU A CA 1
ATOM 1100 C C . LEU A 1 141 ? -22.556 4.885 11.572 1.00 84.19 141 LEU A C 1
ATOM 1102 O O . LEU A 1 141 ? -23.341 5.043 10.637 1.00 84.19 141 LEU A O 1
ATOM 1106 N N . GLU A 1 142 ? -22.893 4.223 12.680 1.00 71.94 142 GLU A N 1
ATOM 1107 C CA . GLU A 1 142 ? -24.230 3.662 12.916 1.00 71.94 142 GLU A CA 1
ATOM 1108 C C . GLU A 1 142 ? -25.255 4.746 13.297 1.00 71.94 142 GLU A C 1
ATOM 1110 O O . GLU A 1 142 ? -26.453 4.577 13.065 1.00 71.94 142 GLU A O 1
ATOM 1115 N N . ASN A 1 143 ? -24.787 5.898 13.800 1.00 57.41 143 ASN A N 1
ATOM 1116 C CA . ASN A 1 143 ? -25.603 7.038 14.227 1.00 57.41 143 ASN A CA 1
ATOM 1117 C C . ASN A 1 143 ? -25.219 8.340 13.487 1.00 57.41 143 ASN A C 1
ATOM 1119 O O . ASN A 1 143 ? -24.671 9.260 14.099 1.00 57.41 143 ASN A O 1
ATOM 1123 N N . PRO A 1 144 ? -25.567 8.501 12.195 1.00 52.09 144 PRO A N 1
ATOM 1124 C CA . PRO A 1 144 ? -25.087 9.598 11.338 1.00 52.09 144 PRO A CA 1
ATOM 1125 C C . PRO A 1 144 ? -25.580 11.016 11.710 1.00 52.09 144 PRO A C 1
ATOM 1127 O O . PRO A 1 144 ? -25.370 11.963 10.956 1.00 52.09 144 PRO A O 1
ATOM 1130 N N . LYS A 1 145 ? -26.238 11.217 12.860 1.00 43.56 145 LYS A N 1
ATOM 1131 C CA . LYS A 1 145 ? -26.797 12.518 13.275 1.00 43.56 145 LYS A CA 1
ATOM 1132 C C . LYS A 1 145 ? -25.775 13.522 13.826 1.00 43.56 145 LYS A C 1
ATOM 1134 O O . LYS A 1 145 ? -26.182 14.599 14.255 1.00 43.56 145 LYS A O 1
ATOM 1139 N N . SER A 1 146 ? -24.470 13.251 13.786 1.00 44.31 146 SER A N 1
ATOM 1140 C CA . SER A 1 146 ? -23.469 14.245 14.185 1.00 44.31 146 SER A CA 1
ATOM 1141 C C . SER A 1 146 ? -22.364 14.439 13.148 1.00 44.31 146 SER A C 1
ATOM 1143 O O . SER A 1 146 ? -21.460 13.621 13.035 1.00 44.31 146 SER A O 1
ATOM 1145 N N . LYS A 1 147 ? -22.407 15.628 12.531 1.00 41.47 147 LYS A N 1
ATOM 1146 C CA . LYS A 1 147 ? -21.298 16.382 11.923 1.00 41.47 147 LYS A CA 1
ATOM 1147 C C . LYS A 1 147 ? -20.850 15.980 10.513 1.00 41.47 147 LYS A C 1
ATOM 1149 O O . LYS A 1 147 ? -19.890 15.247 10.330 1.00 41.47 147 LYS A O 1
ATOM 1154 N N . ILE A 1 148 ? -21.408 16.696 9.539 1.00 41.03 148 ILE A N 1
ATOM 1155 C CA . ILE A 1 148 ? -20.584 17.3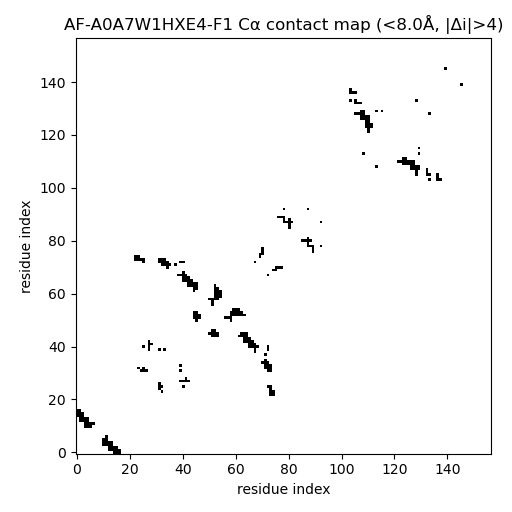75 8.533 1.00 41.03 148 ILE A CA 1
ATOM 1156 C C . ILE A 1 148 ? -20.942 18.863 8.631 1.00 41.03 148 ILE A C 1
ATOM 1158 O O . ILE A 1 148 ? -21.962 19.309 8.113 1.00 41.03 148 ILE A O 1
ATOM 1162 N N . GLN A 1 149 ? -20.146 19.630 9.382 1.00 38.72 149 GLN A N 1
ATOM 1163 C CA . GLN A 1 149 ? -20.015 21.054 9.084 1.00 38.72 149 GLN A CA 1
ATOM 1164 C C . GLN A 1 149 ? -19.127 21.113 7.846 1.00 38.72 149 GLN A C 1
ATOM 1166 O O . GLN A 1 149 ? -17.976 20.688 7.902 1.00 38.72 149 GLN A O 1
ATOM 1171 N N . ASN A 1 150 ? -19.690 21.569 6.727 1.00 36.91 150 ASN A N 1
ATOM 1172 C CA . ASN A 1 150 ? -18.924 21.849 5.519 1.00 36.91 150 ASN A CA 1
ATOM 1173 C C . ASN A 1 150 ? -17.727 22.741 5.889 1.00 36.91 150 ASN A C 1
ATOM 1175 O O . ASN A 1 150 ? -17.941 23.743 6.584 1.00 36.91 150 ASN A O 1
ATOM 1179 N N . PRO A 1 151 ? -16.495 22.427 5.451 1.00 41.66 151 PRO A N 1
ATOM 1180 C CA . PRO A 1 151 ? -15.419 23.397 5.540 1.00 41.66 151 PRO A CA 1
ATOM 1181 C C . PRO A 1 151 ? -15.861 24.645 4.775 1.00 41.66 151 PRO A C 1
ATOM 1183 O O . PRO A 1 151 ? -16.348 24.564 3.644 1.00 41.66 151 PRO A O 1
ATOM 1186 N N . LYS A 1 152 ? -15.769 25.795 5.446 1.00 37.75 152 LYS A N 1
ATOM 1187 C CA . LYS A 1 152 ? -15.998 27.093 4.823 1.00 37.75 152 LYS A CA 1
ATOM 1188 C C . LYS A 1 152 ? -15.078 27.199 3.612 1.00 37.75 15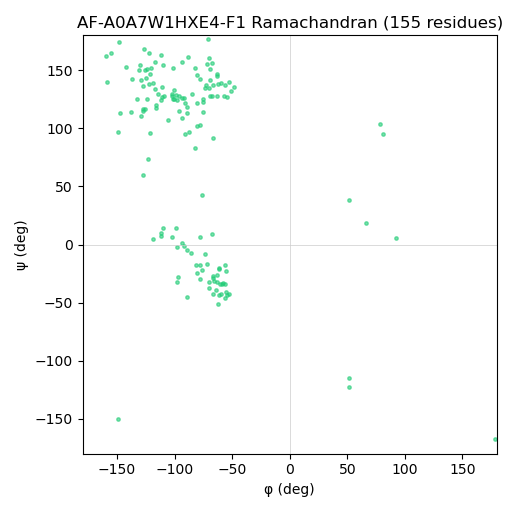2 LYS A C 1
ATOM 1190 O O . LYS A 1 152 ? -13.873 26.996 3.721 1.00 37.75 152 LYS A O 1
ATOM 1195 N N . SER A 1 153 ? -15.671 27.517 2.470 1.00 44.12 153 SER A N 1
ATOM 1196 C CA . SER A 1 153 ? -14.958 28.090 1.343 1.00 44.12 153 SER A CA 1
ATOM 1197 C C . SER A 1 153 ? -14.491 29.484 1.758 1.00 44.12 153 SER A C 1
ATOM 1199 O O . SER A 1 153 ? -15.242 30.453 1.619 1.00 44.12 153 SER A O 1
ATOM 1201 N N . ASP A 1 154 ? -13.285 29.58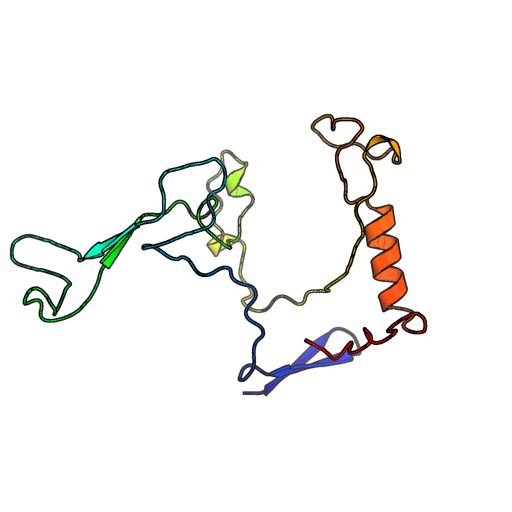7 2.300 1.00 37.50 154 ASP A N 1
ATOM 1202 C CA . ASP A 1 154 ? -12.610 30.874 2.368 1.00 37.50 154 ASP A CA 1
ATOM 1203 C C . ASP A 1 154 ? -12.047 31.149 0.972 1.00 37.50 154 ASP A C 1
ATOM 1205 O O . ASP A 1 154 ? -11.086 30.533 0.515 1.00 37.50 154 ASP A O 1
ATOM 1209 N N . GLY A 1 155 ? -12.751 32.020 0.251 1.00 34.97 155 GLY A N 1
ATOM 1210 C CA . GLY A 1 155 ? -12.192 32.703 -0.902 1.00 34.97 155 GLY A CA 1
ATOM 1211 C C . GLY A 1 155 ? -11.141 33.727 -0.472 1.00 34.97 155 GLY A C 1
ATOM 1212 O O . GLY A 1 155 ? -11.177 34.208 0.660 1.00 34.97 155 GLY A O 1
ATOM 1213 N N . LEU A 1 156 ? -10.304 34.104 -1.448 1.00 34.06 156 LEU A N 1
ATOM 1214 C CA . LEU A 1 156 ? -9.205 35.085 -1.408 1.00 34.06 156 LEU A CA 1
ATOM 1215 C C . LEU A 1 156 ? -7.957 34.484 -0.738 1.00 34.06 156 LEU A C 1
ATOM 1217 O O . LEU A 1 156 ? -7.926 34.293 0.471 1.00 34.06 156 LEU A O 1
ATOM 1221 N N . ILE A 1 157 ? -6.916 34.096 -1.482 1.00 39.19 157 ILE A N 1
ATOM 1222 C CA . ILE A 1 157 ? -6.145 34.863 -2.485 1.00 39.19 157 ILE A CA 1
ATOM 1223 C C . ILE A 1 157 ? -5.913 34.037 -3.755 1.00 39.19 157 ILE A C 1
ATOM 1225 O O . ILE A 1 157 ? -5.628 32.828 -3.620 1.00 39.19 157 ILE A O 1
#